Protein AF-A0A958H0Z6-F1 (afdb_monomer)

Solvent-accessible surface area (backbone atoms only — not comparable to full-atom values): 6816 Å² total; per-residue (Å²): 133,87,53,68,48,77,78,38,72,86,54,52,73,53,47,50,51,37,52,54,34,62,63,36,88,48,83,81,53,29,63,93,40,74,68,53,45,51,44,44,54,69,52,96,67,76,53,62,57,86,87,40,62,66,59,56,71,66,56,52,50,65,75,39,44,66,59,53,50,50,52,51,51,51,51,51,51,53,50,50,62,70,70,54,81,73,84,79,76,80,84,84,68,78,81,80,76,77,71,84,79,79,84,76,86,132

Radius of gyration: 34.11 Å; Cα contacts (8 Å, |Δi|>4): 50; chains: 1; bounding box: 80×30×96 Å

Structure (mmCIF, N/CA/C/O backbone):
data_AF-A0A958H0Z6-F1
#
_entry.id   AF-A0A958H0Z6-F1
#
loop_
_atom_site.group_PDB
_atom_site.id
_atom_site.type_symbol
_atom_site.label_atom_id
_atom_site.label_alt_id
_atom_site.label_comp_id
_atom_site.label_asym_id
_atom_site.label_entity_id
_atom_site.label_seq_id
_atom_site.pdbx_PDB_ins_code
_atom_site.Cartn_x
_atom_site.Cartn_y
_atom_site.Cartn_z
_atom_site.occupancy
_atom_site.B_iso_or_equiv
_atom_site.auth_seq_id
_atom_site.auth_comp_id
_atom_site.auth_asym_id
_atom_site.auth_atom_id
_atom_site.pdbx_PDB_model_num
ATOM 1 N N . GLN A 1 1 ? -2.456 14.002 -1.755 1.00 58.50 1 GLN A N 1
ATOM 2 C CA . GLN A 1 1 ? -2.872 13.551 -0.413 1.00 58.50 1 GLN A CA 1
ATOM 3 C C . GLN A 1 1 ? -1.736 13.891 0.524 1.00 58.50 1 GLN A C 1
ATOM 5 O O . GLN A 1 1 ? -0.626 13.481 0.228 1.00 58.50 1 GLN A O 1
ATOM 10 N N . ILE A 1 2 ? -1.992 14.678 1.566 1.00 62.19 2 ILE A N 1
ATOM 11 C CA . ILE A 1 2 ? -1.033 14.856 2.662 1.00 62.19 2 ILE A CA 1
ATOM 12 C C . ILE A 1 2 ? -1.135 13.581 3.501 1.00 62.19 2 ILE A C 1
ATOM 14 O O . ILE A 1 2 ? -2.245 13.200 3.883 1.00 62.19 2 ILE A O 1
ATOM 18 N N . SER A 1 3 ? -0.025 12.877 3.696 1.00 72.12 3 SER A N 1
ATOM 19 C CA . SER A 1 3 ? 0.007 11.673 4.530 1.00 72.12 3 SER A CA 1
ATOM 20 C C . SER A 1 3 ? -0.046 12.060 6.007 1.00 72.12 3 SER A C 1
ATOM 22 O O . SER A 1 3 ? 0.444 13.113 6.417 1.00 72.12 3 SER A O 1
ATOM 24 N N . ILE A 1 4 ? -0.649 11.217 6.843 1.00 80.69 4 ILE A N 1
ATOM 25 C CA . ILE A 1 4 ? -0.779 11.518 8.278 1.00 80.69 4 ILE A CA 1
ATOM 26 C C . ILE A 1 4 ? 0.610 11.522 8.926 1.00 80.69 4 ILE A C 1
ATOM 28 O O . ILE A 1 4 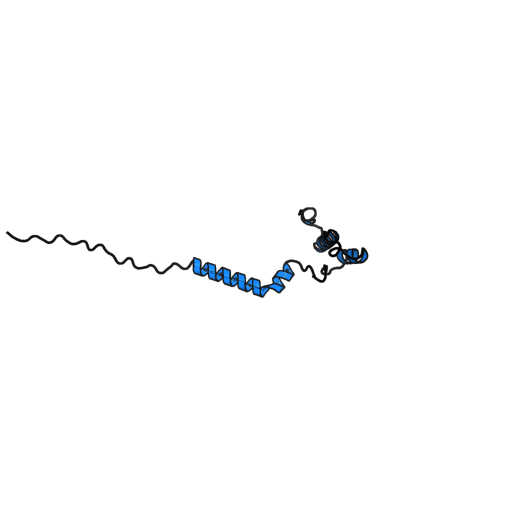? 0.886 12.317 9.823 1.00 80.69 4 ILE A O 1
ATOM 32 N N . ARG A 1 5 ? 1.515 10.691 8.401 1.00 82.56 5 ARG A N 1
ATOM 33 C CA . ARG A 1 5 ? 2.907 10.610 8.846 1.00 82.56 5 ARG A CA 1
ATOM 34 C C . ARG A 1 5 ? 3.774 11.800 8.424 1.00 82.56 5 ARG A C 1
ATOM 36 O O . ARG A 1 5 ? 4.788 12.042 9.069 1.00 82.56 5 ARG A O 1
ATOM 43 N N . GLU A 1 6 ? 3.379 12.559 7.398 1.00 83.75 6 GLU A N 1
ATOM 44 C CA . GLU A 1 6 ? 3.999 13.858 7.074 1.00 83.75 6 GLU A CA 1
ATOM 45 C C . GLU A 1 6 ? 3.638 14.936 8.103 1.00 83.75 6 GLU A C 1
ATOM 47 O O . GLU A 1 6 ? 4.424 15.852 8.326 1.00 83.75 6 GLU A O 1
ATOM 52 N N . ILE A 1 7 ? 2.469 14.825 8.742 1.00 85.25 7 ILE A N 1
ATOM 53 C CA . ILE A 1 7 ? 2.026 15.745 9.798 1.00 85.25 7 ILE A CA 1
ATOM 54 C C . ILE A 1 7 ? 2.614 15.326 11.151 1.00 85.25 7 ILE A C 1
ATOM 56 O O . ILE A 1 7 ? 3.066 16.172 11.919 1.00 85.25 7 ILE A O 1
ATOM 60 N N . ASN A 1 8 ? 2.614 14.023 11.446 1.00 87.00 8 ASN A N 1
ATOM 61 C CA . ASN A 1 8 ? 3.191 13.463 12.661 1.00 87.00 8 ASN A CA 1
ATOM 62 C C . ASN A 1 8 ? 3.903 12.133 12.370 1.00 87.00 8 ASN A C 1
ATOM 64 O O . ASN A 1 8 ? 3.265 11.091 12.205 1.00 87.00 8 ASN A O 1
ATOM 68 N N . ALA A 1 9 ? 5.236 12.169 12.359 1.00 84.75 9 ALA A N 1
ATOM 69 C CA . ALA A 1 9 ? 6.076 11.011 12.064 1.00 84.75 9 ALA A CA 1
ATOM 70 C C . ALA A 1 9 ? 5.981 9.882 13.109 1.00 84.75 9 ALA A C 1
ATOM 72 O O . ALA A 1 9 ? 6.298 8.737 12.773 1.00 84.75 9 ALA A O 1
ATOM 73 N N . ASP A 1 10 ? 5.509 10.178 14.327 1.00 87.44 10 ASP A N 1
ATOM 74 C CA . ASP A 1 10 ? 5.339 9.199 15.409 1.00 87.44 10 ASP A CA 1
ATOM 75 C C . ASP A 1 10 ? 4.115 8.298 15.203 1.00 87.44 10 ASP A C 1
ATOM 77 O O . ASP A 1 10 ? 3.949 7.282 15.882 1.00 87.44 10 ASP A O 1
ATOM 81 N N . VAL A 1 11 ? 3.245 8.636 14.247 1.00 84.50 11 VAL A N 1
ATOM 82 C CA . VAL A 1 11 ? 2.104 7.792 13.900 1.00 84.50 11 VAL A CA 1
ATOM 83 C C . VAL A 1 11 ? 2.604 6.495 13.272 1.00 84.50 11 VAL A C 1
ATOM 85 O O . VAL A 1 11 ? 3.353 6.483 12.286 1.00 84.50 11 VAL A O 1
ATOM 88 N N . SER A 1 12 ? 2.154 5.374 13.841 1.00 84.38 12 SER A N 1
ATOM 89 C CA . SER A 1 12 ? 2.508 4.060 13.323 1.00 84.38 12 SER A CA 1
ATOM 90 C C . SER A 1 12 ? 1.952 3.874 11.897 1.00 84.38 12 SER A C 1
ATOM 92 O O . SER A 1 12 ? 0.833 4.313 11.606 1.00 84.38 12 SER A O 1
ATOM 94 N N . PRO A 1 13 ? 2.679 3.186 10.995 1.00 82.19 13 PRO A N 1
ATOM 95 C CA . PRO A 1 13 ? 2.187 2.894 9.645 1.00 82.19 13 PRO A CA 1
ATOM 96 C C . PRO A 1 13 ? 0.848 2.146 9.637 1.00 82.19 13 PRO A C 1
ATOM 98 O O . PRO A 1 13 ? 0.046 2.298 8.720 1.00 82.19 13 PRO A O 1
ATOM 101 N N . GLN A 1 14 ? 0.603 1.345 10.672 1.00 82.62 14 GLN A N 1
ATOM 102 C CA . GLN A 1 14 ? -0.633 0.597 10.828 1.00 82.62 14 GLN A CA 1
ATOM 103 C C . GLN A 1 14 ? -1.810 1.512 11.163 1.00 82.62 14 GLN A C 1
ATOM 105 O O . GLN A 1 14 ? -2.864 1.400 10.545 1.00 82.62 14 GLN A O 1
ATOM 110 N N . THR A 1 15 ? -1.628 2.434 12.110 1.00 87.25 15 THR A N 1
ATOM 111 C CA . THR A 1 15 ? -2.653 3.418 12.474 1.00 87.25 15 THR A CA 1
ATOM 112 C C . THR A 1 15 ? -3.048 4.251 11.258 1.00 87.25 15 THR A C 1
ATOM 114 O O . THR A 1 15 ? -4.231 4.465 11.014 1.00 87.25 15 THR A O 1
ATOM 117 N N . GLU A 1 16 ? -2.069 4.660 10.447 1.00 86.25 16 GLU A N 1
ATOM 118 C CA . GLU A 1 16 ? -2.328 5.348 9.182 1.00 86.25 16 GLU A CA 1
ATOM 119 C C . GLU A 1 16 ? -3.149 4.483 8.213 1.00 86.25 16 GLU A C 1
ATOM 121 O O . GLU A 1 16 ? -4.158 4.950 7.688 1.00 86.25 16 GLU A O 1
ATOM 126 N N . GLN A 1 17 ? -2.773 3.216 8.004 1.00 83.56 17 GLN A N 1
ATOM 127 C CA . GLN A 1 17 ? -3.529 2.306 7.137 1.00 83.56 17 GLN A CA 1
ATOM 128 C C . GLN A 1 17 ? -4.960 2.062 7.631 1.00 83.56 17 GLN A C 1
ATOM 130 O O . GLN A 1 17 ? -5.875 2.053 6.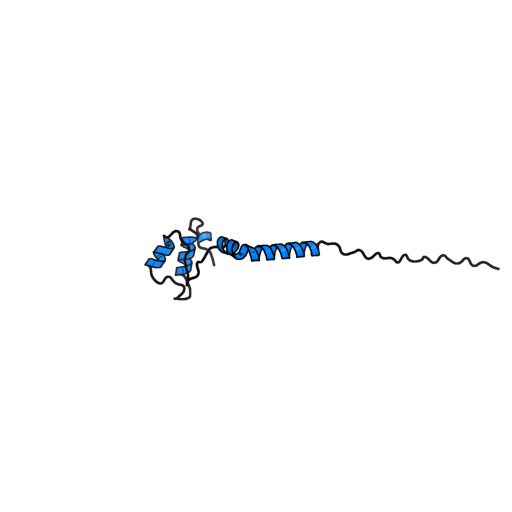810 1.00 83.56 17 GLN A O 1
ATOM 135 N N . ALA A 1 18 ? -5.167 1.901 8.939 1.00 87.06 18 ALA A N 1
ATOM 136 C CA . ALA A 1 18 ? -6.494 1.715 9.522 1.00 87.06 18 ALA A CA 1
ATOM 137 C C . ALA A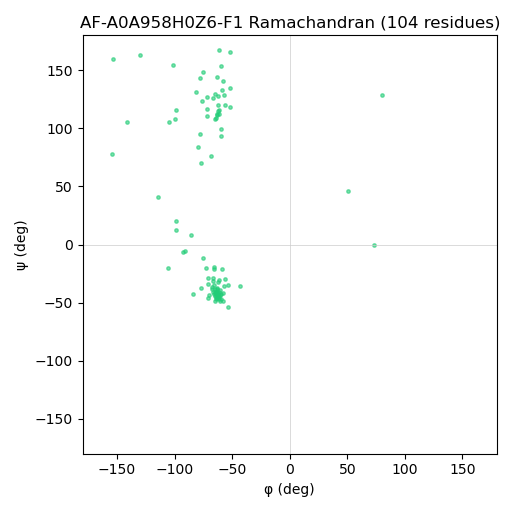 1 18 ? -7.368 2.954 9.281 1.00 87.06 18 ALA A C 1
ATOM 139 O O . ALA A 1 18 ? -8.504 2.840 8.823 1.00 87.06 18 ALA A O 1
ATOM 140 N N . ILE A 1 19 ? -6.828 4.156 9.513 1.00 87.25 19 ILE A N 1
ATOM 141 C CA . ILE A 1 19 ? -7.547 5.411 9.253 1.00 87.25 19 ILE A CA 1
ATOM 142 C C . ILE A 1 19 ? -7.877 5.549 7.761 1.00 87.25 19 ILE A C 1
ATOM 144 O O . ILE A 1 19 ? -9.004 5.891 7.410 1.00 87.25 19 ILE A O 1
ATOM 148 N N . LEU A 1 20 ? -6.927 5.252 6.869 1.00 86.31 20 LEU A N 1
ATOM 149 C CA . LEU A 1 20 ? -7.157 5.299 5.423 1.00 86.31 20 LEU A CA 1
ATOM 150 C C . LEU A 1 20 ? -8.222 4.291 4.967 1.00 86.31 20 LEU A C 1
ATOM 152 O O . LEU A 1 20 ? -9.025 4.624 4.098 1.00 86.31 20 LEU A O 1
ATOM 156 N N . HIS A 1 21 ? -8.262 3.103 5.571 1.00 84.56 21 HIS A N 1
ATOM 157 C CA . HIS A 1 21 ? -9.302 2.100 5.340 1.00 84.56 21 HIS A CA 1
ATOM 158 C C . HIS A 1 21 ? -10.682 2.613 5.786 1.00 84.56 21 HIS A C 1
ATOM 160 O O . HIS A 1 21 ? -11.638 2.590 5.013 1.00 84.56 21 HIS A O 1
ATOM 166 N N . ALA A 1 22 ? -10.779 3.198 6.984 1.00 86.88 22 ALA A N 1
ATOM 167 C CA . ALA A 1 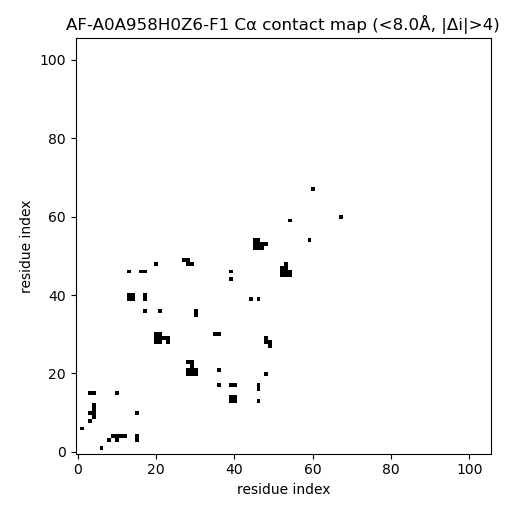22 ? -12.017 3.807 7.475 1.00 86.88 22 ALA A CA 1
ATOM 168 C C . ALA A 1 22 ? -12.509 4.983 6.608 1.00 86.88 22 ALA A C 1
ATOM 170 O O . ALA A 1 22 ? -13.715 5.202 6.482 1.00 86.88 22 ALA A O 1
ATOM 171 N N . MET A 1 23 ? -11.589 5.718 5.975 1.00 86.69 23 MET A N 1
ATOM 172 C CA . MET A 1 23 ? -11.894 6.828 5.064 1.00 86.69 23 MET A CA 1
ATOM 173 C C . MET A 1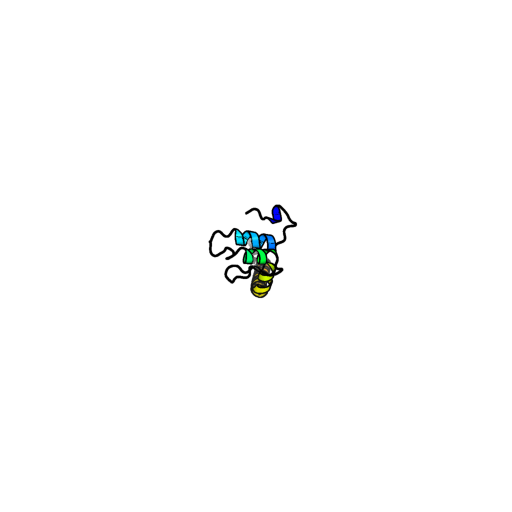 23 ? -12.165 6.399 3.609 1.00 86.69 23 MET A C 1
ATOM 175 O O . MET A 1 23 ? -12.284 7.261 2.736 1.00 86.69 23 MET A O 1
ATOM 179 N N . GLY A 1 24 ? -12.276 5.097 3.321 1.00 82.69 24 GLY A N 1
ATOM 180 C CA . GLY A 1 24 ? -12.571 4.588 1.981 1.00 82.69 24 GLY A CA 1
ATOM 181 C C . GLY A 1 24 ? -13.812 5.238 1.348 1.00 82.69 24 GLY A C 1
ATOM 182 O O . GLY A 1 24 ? -14.864 5.391 1.977 1.00 82.69 24 GLY A O 1
ATOM 183 N N . LEU A 1 25 ? -13.714 5.633 0.074 1.00 79.62 25 LEU A N 1
ATOM 184 C CA . LEU A 1 25 ? -14.830 6.251 -0.658 1.00 79.62 25 LEU A CA 1
ATOM 185 C C . LEU A 1 25 ? -15.976 5.261 -0.899 1.00 79.62 25 LEU A C 1
ATOM 187 O O . LEU A 1 25 ? -17.141 5.640 -0.785 1.00 79.62 25 LEU A O 1
ATOM 191 N N . HIS A 1 26 ? -15.656 3.998 -1.194 1.00 80.31 26 HIS A N 1
ATOM 192 C CA . HIS A 1 26 ? -16.659 2.964 -1.409 1.00 80.31 26 HIS A CA 1
ATOM 193 C C . HIS A 1 26 ? -17.150 2.421 -0.060 1.00 80.31 26 HIS A C 1
ATOM 195 O O . HIS A 1 26 ? -16.329 2.026 0.765 1.00 80.31 26 HIS A O 1
ATOM 201 N N . PRO A 1 27 ? -18.471 2.312 0.172 1.00 77.25 27 PRO A N 1
ATOM 202 C CA . PRO A 1 27 ? -19.000 1.730 1.407 1.00 77.25 27 PRO A CA 1
ATOM 203 C C . PRO A 1 27 ? -18.567 0.279 1.677 1.00 77.25 27 PRO A C 1
ATOM 205 O O . PRO A 1 27 ? -18.615 -0.130 2.826 1.00 77.25 27 PRO A O 1
ATOM 208 N N . GLY A 1 28 ? -18.141 -0.481 0.659 1.00 81.31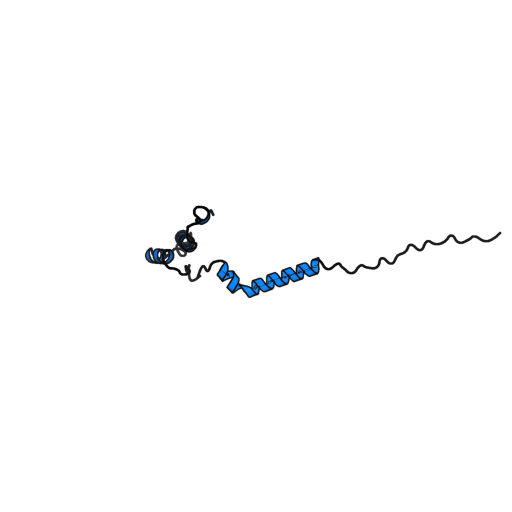 28 GLY A N 1
ATOM 209 C CA . GLY A 1 28 ? -17.649 -1.854 0.816 1.00 81.31 28 GLY A CA 1
ATOM 210 C C . GLY A 1 28 ? -16.138 -1.954 1.036 1.00 81.31 28 GLY A C 1
ATOM 211 O O . GLY A 1 28 ? -15.640 -3.044 1.264 1.00 81.31 28 GLY A O 1
ATOM 212 N N . ASP A 1 29 ? -15.404 -0.842 0.947 1.00 79.38 29 ASP A N 1
ATOM 213 C CA . ASP A 1 29 ? -13.976 -0.767 1.292 1.00 79.38 29 ASP A CA 1
ATOM 214 C C . ASP A 1 29 ? -13.778 -0.184 2.701 1.00 79.38 29 ASP A C 1
ATOM 216 O O . ASP A 1 29 ? -12.679 0.236 3.040 1.00 79.38 29 ASP A O 1
ATOM 220 N N . ARG A 1 30 ? -14.849 -0.066 3.493 1.00 85.38 30 ARG A N 1
ATOM 221 C CA . ARG A 1 30 ? -14.806 0.410 4.878 1.00 85.38 30 ARG A CA 1
ATOM 222 C C . ARG A 1 30 ? -14.877 -0.794 5.816 1.00 85.38 30 ARG A C 1
ATOM 224 O O . ARG A 1 30 ? -15.465 -1.803 5.438 1.00 85.38 30 ARG A O 1
ATOM 231 N N . PRO A 1 31 ? -14.354 -0.688 7.046 1.00 85.69 31 PRO A N 1
ATOM 232 C CA . PRO A 1 31 ? -14.554 -1.722 8.049 1.00 85.69 31 PRO A CA 1
ATOM 233 C C . PRO A 1 31 ? -16.052 -1.930 8.316 1.00 85.69 31 PRO A C 1
ATOM 235 O O . PRO A 1 31 ? -16.794 -0.970 8.542 1.00 85.69 31 PRO A O 1
ATOM 238 N N . ASP A 1 32 ? -16.478 -3.193 8.337 1.00 85.69 32 ASP A N 1
ATOM 239 C CA . ASP A 1 32 ? -17.876 -3.612 8.496 1.00 85.69 32 ASP A CA 1
ATOM 240 C C . ASP A 1 32 ? -18.430 -3.257 9.885 1.00 85.69 32 ASP A C 1
ATOM 242 O O . ASP A 1 32 ? -19.642 -3.194 10.103 1.00 85.69 32 ASP A O 1
ATOM 246 N N . SER A 1 33 ? -17.544 -3.044 10.865 1.00 88.75 33 SER A N 1
ATOM 247 C CA . SER A 1 33 ? -17.919 -2.678 12.229 1.00 88.75 33 SER A CA 1
ATOM 248 C C . SER A 1 33 ? -16.835 -1.892 12.964 1.00 88.75 33 SER A C 1
ATOM 250 O O . SER A 1 33 ? -15.642 -2.001 12.677 1.00 88.75 33 SER A O 1
ATOM 252 N N . VAL A 1 34 ? -17.250 -1.171 14.011 1.00 89.06 34 VAL A N 1
ATOM 253 C CA . VAL A 1 34 ? -16.332 -0.479 14.934 1.00 89.06 34 VAL A CA 1
ATOM 254 C C . VAL A 1 34 ? -15.338 -1.456 15.571 1.00 89.06 34 VAL A C 1
ATOM 256 O O . VAL A 1 34 ? -14.171 -1.123 15.734 1.00 89.06 34 VAL A O 1
ATOM 259 N N . LYS A 1 35 ? -15.769 -2.688 15.867 1.00 87.56 35 LYS A N 1
ATOM 260 C CA . LYS A 1 35 ? -14.919 -3.725 16.467 1.00 87.56 35 LYS A CA 1
ATOM 261 C C . LYS A 1 35 ? -13.823 -4.204 15.513 1.00 87.56 35 LYS A C 1
ATOM 263 O O . LYS A 1 35 ? -12.711 -4.485 15.947 1.00 87.56 35 LYS A O 1
ATOM 268 N N . GLN A 1 36 ? -14.128 -4.288 14.217 1.00 84.31 36 GLN A N 1
ATOM 269 C CA . GLN A 1 36 ? -13.124 -4.573 13.193 1.00 84.31 36 GLN A CA 1
ATOM 270 C C . GLN A 1 36 ? -12.108 -3.434 13.103 1.00 84.31 36 GLN A C 1
ATOM 272 O O . GLN A 1 36 ? -10.910 -3.691 13.102 1.00 84.31 36 GLN A O 1
ATOM 277 N N . PHE A 1 37 ? -12.573 -2.185 13.108 1.00 88.75 37 PHE A N 1
ATOM 278 C CA . PHE A 1 37 ? -11.690 -1.022 13.078 1.00 88.75 37 PHE A CA 1
ATOM 279 C C . PHE A 1 37 ? -10.779 -0.934 14.316 1.00 88.75 37 PHE A C 1
ATOM 281 O O . PHE A 1 37 ? -9.582 -0.695 14.192 1.00 88.75 37 PHE A O 1
ATOM 288 N N . GLU A 1 38 ? -11.312 -1.197 15.512 1.00 88.31 38 GLU A N 1
ATOM 289 C CA . GLU A 1 38 ? -10.526 -1.280 16.750 1.00 88.31 38 GLU A CA 1
ATOM 290 C C . GLU A 1 38 ? -9.462 -2.382 16.665 1.00 88.31 38 GLU A C 1
ATOM 292 O O . GLU A 1 38 ? -8.306 -2.173 17.037 1.00 88.31 38 GLU A O 1
ATOM 297 N N . HIS A 1 39 ? -9.827 -3.540 16.112 1.00 86.44 39 HIS A N 1
ATOM 298 C CA . HIS A 1 39 ? -8.878 -4.620 15.878 1.00 86.44 39 HIS A CA 1
ATOM 299 C C . HIS A 1 39 ? -7.786 -4.203 14.887 1.00 86.44 39 HIS A C 1
ATOM 301 O O . HIS A 1 39 ? -6.618 -4.474 15.126 1.00 86.44 39 HIS A O 1
ATOM 307 N N . GLU A 1 40 ? -8.120 -3.499 13.809 1.00 86.00 40 GLU A N 1
ATOM 308 C CA . GLU A 1 40 ? -7.143 -2.986 12.842 1.00 86.00 40 GLU A CA 1
ATOM 309 C C . GLU A 1 40 ? -6.221 -1.907 13.425 1.00 86.00 40 GLU A C 1
ATOM 311 O O . GLU A 1 40 ? -5.072 -1.804 12.999 1.00 86.00 40 GLU A O 1
ATOM 316 N N . LEU A 1 41 ? -6.682 -1.134 14.412 1.00 87.94 41 LEU A N 1
ATOM 317 C CA . LEU A 1 41 ? -5.874 -0.136 15.120 1.00 87.94 41 LEU A CA 1
ATOM 318 C C . LEU A 1 41 ? -4.927 -0.751 16.159 1.00 87.94 41 LEU A C 1
ATOM 320 O O . LEU A 1 41 ? -3.821 -0.242 16.335 1.00 87.94 41 LEU A O 1
ATOM 324 N N . LEU A 1 42 ? -5.367 -1.802 16.863 1.00 86.19 42 LEU A N 1
ATOM 325 C CA . LEU A 1 42 ? -4.669 -2.363 18.030 1.00 86.19 42 LEU A CA 1
ATOM 326 C C . LEU A 1 42 ? -3.958 -3.698 17.767 1.00 86.19 42 LEU A C 1
ATOM 328 O O . LEU A 1 42 ? -3.061 -4.077 18.527 1.00 86.19 42 LEU A O 1
ATOM 332 N N . ALA A 1 43 ? -4.335 -4.438 16.721 1.00 75.62 43 ALA A N 1
ATOM 333 C CA . ALA A 1 43 ? -3.627 -5.656 16.331 1.00 75.62 43 ALA A CA 1
ATOM 334 C C . ALA A 1 43 ? -2.176 -5.327 15.950 1.00 75.62 43 ALA A C 1
ATOM 336 O O . ALA A 1 43 ? -1.817 -4.176 15.794 1.00 75.62 43 ALA A O 1
ATOM 337 N N . HIS A 1 44 ? -1.304 -6.317 15.810 1.00 66.06 44 HIS A N 1
ATOM 338 C CA . HIS A 1 44 ? 0.043 -6.117 15.246 1.00 66.06 44 HIS A CA 1
ATOM 339 C C . HIS A 1 44 ? 0.158 -6.873 13.915 1.00 66.06 44 HIS A C 1
ATOM 341 O O . HIS A 1 44 ? 1.141 -7.564 13.646 1.00 66.06 44 HIS A O 1
ATOM 347 N N . GLY A 1 45 ? -0.909 -6.822 13.111 1.00 66.81 45 GLY A N 1
ATOM 348 C CA . GLY A 1 45 ? -1.113 -7.685 11.949 1.00 66.81 45 GLY A CA 1
ATOM 349 C C . GLY A 1 45 ? -1.482 -6.917 10.678 1.00 66.81 45 GLY A C 1
ATOM 350 O O . GLY A 1 45 ? -1.874 -5.753 10.744 1.00 66.81 45 GLY A O 1
ATOM 351 N N . PRO A 1 46 ? -1.345 -7.550 9.500 1.00 62.00 46 PRO A N 1
ATOM 352 C CA . PRO A 1 46 ? -1.677 -6.921 8.228 1.00 62.00 46 PRO A CA 1
ATOM 353 C C . PRO A 1 46 ? -3.181 -6.632 8.139 1.00 62.00 46 PRO A C 1
ATOM 355 O O . PRO A 1 46 ? -3.999 -7.529 8.334 1.00 62.00 46 PRO A O 1
ATOM 358 N N . ILE A 1 47 ? -3.538 -5.392 7.794 1.00 66.69 47 ILE A N 1
ATOM 359 C CA . ILE A 1 47 ? -4.928 -4.994 7.546 1.00 66.69 47 ILE A CA 1
ATOM 360 C C . ILE A 1 47 ? -5.379 -5.611 6.217 1.00 66.69 47 ILE A C 1
ATOM 362 O O . ILE A 1 47 ? -4.703 -5.490 5.186 1.00 66.69 47 ILE A O 1
ATOM 366 N N . VAL A 1 48 ? -6.503 -6.324 6.258 1.00 62.34 48 VAL A N 1
ATOM 367 C CA . VAL A 1 48 ? -7.073 -7.037 5.113 1.00 62.34 48 VAL A CA 1
ATOM 368 C C . VAL A 1 48 ? -8.276 -6.256 4.611 1.00 62.34 48 VAL A C 1
ATOM 370 O O . VAL A 1 48 ? -9.336 -6.292 5.222 1.00 62.34 48 VAL A O 1
ATOM 373 N N . ILE A 1 49 ? -8.116 -5.577 3.478 1.00 62.38 49 ILE A N 1
ATOM 374 C CA . ILE A 1 49 ? -9.193 -4.830 2.821 1.00 62.38 49 ILE A CA 1
ATOM 375 C C . ILE A 1 49 ? -9.735 -5.718 1.703 1.00 62.38 49 ILE A C 1
ATOM 377 O O . ILE A 1 49 ? -8.994 -6.057 0.779 1.00 62.38 49 ILE A O 1
ATOM 381 N N . ASN A 1 50 ? -10.997 -6.150 1.785 1.00 56.41 50 ASN A N 1
ATOM 382 C CA . ASN A 1 50 ? -11.643 -6.977 0.753 1.00 56.41 50 ASN A CA 1
ATOM 383 C C . ASN A 1 50 ? -10.827 -8.217 0.328 1.00 56.41 50 ASN A C 1
ATOM 385 O O . ASN A 1 50 ? -10.616 -8.493 -0.855 1.00 56.41 50 ASN A O 1
ATOM 389 N N . GLY A 1 51 ? -10.296 -8.955 1.310 1.00 55.72 51 GLY A N 1
ATOM 390 C CA . GLY A 1 51 ? -9.473 -10.151 1.080 1.00 55.72 51 GLY A CA 1
ATOM 391 C C . GLY A 1 51 ? -8.062 -9.865 0.550 1.00 55.72 51 GLY A C 1
ATOM 392 O O . GLY A 1 51 ? -7.272 -10.790 0.349 1.00 55.72 51 GLY A O 1
ATOM 393 N N . ARG A 1 52 ? -7.705 -8.592 0.346 1.00 54.91 52 ARG A N 1
ATOM 394 C CA . ARG A 1 52 ? -6.357 -8.157 -0.015 1.00 54.91 52 ARG A CA 1
ATOM 395 C C . ARG A 1 52 ? -5.656 -7.658 1.237 1.00 54.91 52 ARG A C 1
ATOM 397 O O . ARG A 1 52 ? -5.942 -6.589 1.763 1.00 54.91 52 ARG A O 1
ATOM 404 N N . THR A 1 53 ? -4.699 -8.446 1.707 1.00 57.50 53 THR A N 1
ATOM 405 C CA . THR A 1 53 ? -3.735 -7.997 2.710 1.00 57.50 53 THR A CA 1
ATOM 406 C C . THR A 1 53 ? -2.943 -6.833 2.109 1.00 57.50 53 THR A C 1
ATOM 408 O O . THR A 1 53 ? -2.234 -7.032 1.111 1.00 57.50 53 THR A O 1
ATOM 411 N N . VAL A 1 54 ? -3.059 -5.628 2.672 1.00 60.16 54 VAL A N 1
ATOM 412 C CA . VAL A 1 54 ? -2.283 -4.459 2.232 1.00 60.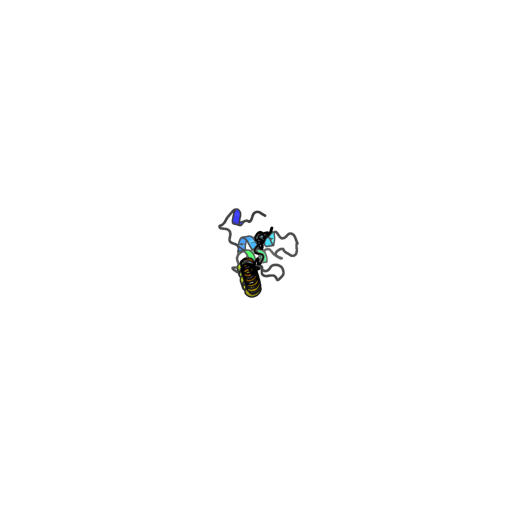16 54 VAL A CA 1
ATOM 413 C C . VAL A 1 54 ? -0.871 -4.595 2.789 1.00 60.16 54 VAL A C 1
ATOM 415 O O . VAL A 1 54 ? -0.450 -3.911 3.719 1.00 60.16 54 VAL A O 1
ATOM 418 N N . ASN A 1 55 ? -0.136 -5.560 2.246 1.00 61.44 55 ASN A N 1
ATOM 419 C CA . ASN A 1 55 ? 1.234 -5.807 2.647 1.00 61.44 55 ASN A CA 1
ATOM 420 C C . ASN A 1 55 ? 2.067 -4.657 2.088 1.00 61.44 55 ASN A C 1
ATOM 422 O O . ASN A 1 55 ? 2.120 -4.476 0.871 1.00 61.44 55 ASN A O 1
ATOM 426 N N . GLY A 1 56 ? 2.682 -3.865 2.968 1.00 64.25 56 GLY A N 1
ATOM 427 C CA . GLY A 1 56 ? 3.471 -2.700 2.572 1.00 64.25 56 GLY A CA 1
ATOM 428 C C . GLY A 1 56 ? 4.533 -3.015 1.508 1.00 64.25 56 GLY A C 1
ATOM 429 O O . GLY A 1 56 ? 4.888 -4.172 1.272 1.00 64.25 56 GLY A O 1
ATOM 430 N N . TRP A 1 57 ? 5.085 -1.967 0.890 1.00 65.31 57 TRP A N 1
ATOM 431 C CA . TRP A 1 57 ? 6.023 -2.036 -0.246 1.00 65.31 57 TRP A CA 1
ATOM 432 C C . TRP A 1 57 ? 7.120 -3.107 -0.120 1.00 65.31 57 TRP A C 1
ATOM 434 O O . TRP A 1 57 ? 7.443 -3.769 -1.105 1.00 65.31 57 TRP A O 1
ATOM 444 N N . ARG A 1 58 ? 7.639 -3.354 1.093 1.00 74.69 58 ARG A N 1
ATOM 445 C CA . ARG A 1 58 ? 8.585 -4.452 1.361 1.00 74.69 58 ARG A CA 1
ATOM 446 C C . ARG A 1 58 ? 8.053 -5.803 0.881 1.00 74.69 58 ARG A C 1
ATOM 448 O O . ARG A 1 58 ? 8.734 -6.482 0.124 1.00 74.69 58 ARG A O 1
ATOM 455 N N . ALA A 1 59 ? 6.856 -6.204 1.288 1.00 74.69 59 ALA A N 1
ATOM 456 C CA . ALA A 1 59 ? 6.300 -7.506 0.927 1.00 74.69 59 ALA A CA 1
ATOM 457 C C . ALA A 1 59 ? 6.033 -7.632 -0.581 1.00 74.69 59 ALA A C 1
ATOM 459 O O . ALA A 1 59 ? 6.241 -8.703 -1.152 1.00 74.69 59 ALA A O 1
ATOM 460 N N . ALA A 1 60 ? 5.630 -6.537 -1.234 1.00 76.12 60 ALA A N 1
ATOM 461 C CA . ALA A 1 60 ? 5.467 -6.494 -2.685 1.00 76.12 60 ALA A CA 1
ATOM 462 C C . ALA A 1 60 ? 6.804 -6.720 -3.415 1.00 76.12 60 ALA A C 1
ATOM 464 O O . ALA A 1 60 ? 6.867 -7.519 -4.348 1.00 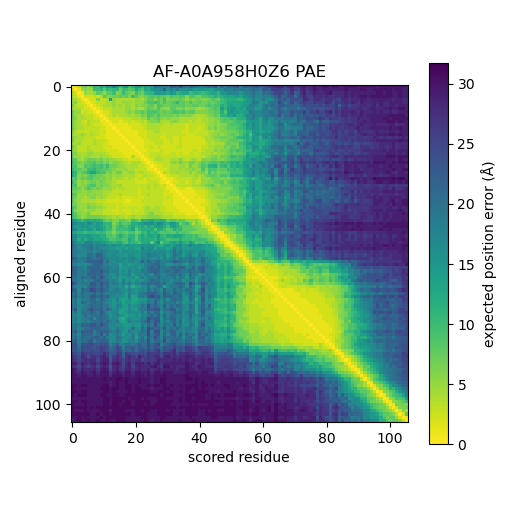76.12 60 ALA A O 1
ATOM 465 N N . VAL A 1 61 ? 7.887 -6.097 -2.941 1.00 83.50 61 VAL A N 1
ATOM 466 C CA . VAL A 1 61 ? 9.249 -6.293 -3.467 1.00 83.50 61 VAL A CA 1
ATOM 467 C C . VAL A 1 61 ? 9.711 -7.744 -3.302 1.00 83.50 61 VAL A C 1
ATOM 469 O O . VAL A 1 61 ? 10.197 -8.344 -4.257 1.00 83.50 61 VAL A O 1
ATOM 472 N N . TRP A 1 62 ? 9.501 -8.350 -2.128 1.00 83.69 62 TRP A N 1
ATOM 473 C CA . TRP A 1 62 ? 9.876 -9.750 -1.884 1.00 83.69 62 TRP A CA 1
ATOM 474 C C . TRP A 1 62 ? 9.096 -10.736 -2.761 1.00 83.69 62 TRP A C 1
ATOM 476 O O . TRP A 1 62 ? 9.682 -11.672 -3.310 1.00 83.69 62 TRP A O 1
ATOM 486 N N . ARG A 1 63 ? 7.787 -10.514 -2.932 1.00 82.19 63 ARG A N 1
ATOM 487 C CA . ARG A 1 63 ? 6.920 -11.341 -3.787 1.00 82.19 63 ARG A CA 1
ATOM 488 C C . ARG A 1 63 ? 7.316 -11.235 -5.261 1.00 82.19 63 ARG A C 1
ATOM 490 O O . ARG A 1 63 ? 7.343 -12.242 -5.961 1.00 82.19 63 ARG A O 1
ATOM 497 N N . ASN A 1 64 ? 7.694 -10.037 -5.701 1.00 92.50 64 ASN A N 1
ATOM 498 C CA . ASN A 1 64 ? 8.021 -9.735 -7.093 1.00 92.50 64 ASN A CA 1
ATOM 499 C C . ASN A 1 64 ? 9.531 -9.741 -7.374 1.00 92.50 64 ASN A C 1
ATOM 501 O O . ASN A 1 64 ? 9.971 -9.189 -8.381 1.00 92.50 64 ASN A O 1
ATOM 505 N N . ARG A 1 65 ? 10.338 -10.386 -6.521 1.00 93.06 65 ARG A N 1
ATOM 506 C CA . ARG A 1 65 ? 11.805 -10.419 -6.652 1.00 93.06 65 ARG A CA 1
ATOM 507 C C . ARG A 1 65 ? 12.292 -10.903 -8.020 1.00 93.06 65 ARG A C 1
ATOM 509 O O . ARG A 1 65 ? 13.291 -10.402 -8.515 1.00 93.06 65 ARG A O 1
ATOM 516 N N . VAL A 1 66 ? 11.575 -11.843 -8.642 1.00 95.56 66 VAL A N 1
ATOM 517 C CA . VAL A 1 66 ? 11.914 -12.374 -9.974 1.00 95.56 66 VAL A CA 1
ATOM 518 C C . VAL A 1 66 ? 11.675 -11.324 -11.059 1.00 95.56 66 VAL A C 1
ATOM 520 O O . VAL A 1 66 ? 12.527 -11.133 -11.919 1.00 95.56 66 VAL A O 1
ATOM 523 N N . LEU A 1 67 ? 10.551 -10.603 -10.992 1.00 92.88 67 LEU A N 1
ATOM 524 C CA . LEU A 1 67 ? 10.254 -9.506 -11.918 1.00 92.88 67 LEU A CA 1
ATOM 525 C C . LEU A 1 67 ? 11.267 -8.371 -11.763 1.00 92.88 67 LEU A C 1
ATOM 527 O O . LEU A 1 67 ? 11.769 -7.858 -12.756 1.00 92.88 67 LEU A O 1
ATOM 531 N N . LEU A 1 68 ? 11.613 -8.025 -10.521 1.00 94.12 68 LEU A N 1
ATOM 532 C CA . LEU A 1 68 ? 12.651 -7.037 -10.232 1.00 94.12 68 LEU A CA 1
ATOM 533 C C . LEU A 1 68 ? 14.013 -7.463 -10.785 1.00 94.12 68 LEU A C 1
ATOM 535 O O . LEU A 1 68 ? 14.677 -6.639 -11.402 1.00 94.12 68 LEU A O 1
ATOM 539 N N . ALA A 1 69 ? 14.396 -8.734 -10.621 1.00 95.56 69 ALA A N 1
ATOM 540 C CA . ALA A 1 69 ? 15.639 -9.278 -11.167 1.00 95.56 69 ALA A CA 1
ATOM 541 C C . ALA A 1 69 ? 15.672 -9.249 -12.704 1.00 95.56 69 ALA A C 1
ATOM 543 O O . ALA A 1 69 ? 16.705 -8.950 -13.294 1.00 95.56 69 ALA A O 1
ATOM 544 N N . LEU A 1 70 ? 14.543 -9.529 -13.361 1.00 97.56 70 LEU A N 1
ATOM 545 C CA . LEU A 1 70 ? 14.431 -9.414 -14.814 1.00 97.56 70 LEU A CA 1
ATOM 546 C C . LEU A 1 70 ? 14.581 -7.964 -15.273 1.00 97.56 70 LEU A C 1
ATOM 548 O O . LEU A 1 70 ? 15.366 -7.696 -16.173 1.00 97.56 70 LEU A O 1
ATOM 552 N N . ILE A 1 71 ? 13.873 -7.025 -14.643 1.00 97.25 71 ILE A N 1
ATOM 553 C CA . ILE A 1 71 ? 13.963 -5.601 -14.991 1.00 97.25 71 ILE A CA 1
ATOM 554 C C . ILE A 1 71 ? 15.398 -5.099 -14.822 1.00 97.25 71 ILE A C 1
ATOM 556 O O . ILE A 1 71 ? 15.926 -4.459 -15.728 1.00 97.25 71 ILE A O 1
ATOM 560 N N . THR A 1 72 ? 16.053 -5.412 -13.699 1.00 96.94 72 THR A N 1
ATOM 561 C CA . THR A 1 72 ? 17.447 -5.010 -13.487 1.00 96.94 72 THR A CA 1
ATOM 562 C C . THR A 1 72 ? 18.384 -5.656 -14.501 1.00 96.94 72 THR A C 1
ATOM 564 O O . THR A 1 72 ? 19.236 -4.953 -15.031 1.00 96.94 72 THR A O 1
ATOM 567 N N . ALA A 1 73 ? 18.202 -6.936 -14.842 1.00 97.38 73 ALA A N 1
ATOM 568 C CA . ALA A 1 73 ? 19.002 -7.611 -15.867 1.00 97.38 73 ALA A CA 1
ATOM 569 C C . ALA A 1 73 ? 18.809 -7.016 -17.273 1.00 97.38 73 ALA A C 1
ATOM 571 O O . ALA A 1 73 ? 19.773 -6.848 -18.017 1.00 97.38 73 ALA A O 1
ATOM 572 N N . LEU A 1 74 ? 17.575 -6.671 -17.650 1.00 97.44 74 LEU A N 1
ATOM 573 C CA . LEU A 1 74 ? 17.304 -6.024 -18.935 1.00 97.44 74 LEU A CA 1
ATOM 574 C C . LEU A 1 74 ? 17.911 -4.617 -18.988 1.00 97.44 74 LEU A C 1
ATOM 576 O O . LEU A 1 74 ? 18.483 -4.240 -20.008 1.00 97.44 74 LEU A O 1
ATOM 580 N N . LEU A 1 75 ? 17.819 -3.852 -17.897 1.00 97.19 75 LEU A N 1
ATOM 581 C CA . LEU A 1 75 ? 18.398 -2.510 -17.819 1.00 97.19 75 LEU A CA 1
ATOM 582 C C . LEU A 1 75 ? 19.926 -2.541 -17.881 1.00 97.19 75 LEU A C 1
ATOM 584 O O . LEU A 1 75 ? 20.516 -1.734 -18.597 1.00 97.19 75 LEU A O 1
ATOM 588 N N . THR A 1 76 ? 20.578 -3.474 -17.184 1.00 97.00 76 THR A N 1
ATOM 589 C CA . THR A 1 76 ? 22.038 -3.619 -17.261 1.00 97.00 76 THR A CA 1
ATOM 590 C C . THR A 1 76 ? 22.482 -4.047 -18.655 1.00 97.00 76 THR A C 1
ATOM 592 O O . THR A 1 76 ? 23.439 -3.481 -19.181 1.00 97.00 76 THR A O 1
ATOM 595 N N . LEU A 1 77 ? 21.760 -4.971 -19.296 1.00 96.06 77 LEU A N 1
ATOM 596 C CA . LEU A 1 77 ? 22.031 -5.377 -20.675 1.00 96.06 77 LEU A CA 1
ATOM 597 C C . LEU A 1 77 ? 21.891 -4.202 -21.653 1.00 96.06 77 LEU A C 1
ATOM 599 O O . LEU A 1 77 ? 22.780 -3.972 -22.471 1.00 96.06 77 LEU A O 1
ATOM 603 N N . ALA A 1 78 ? 20.806 -3.431 -21.546 1.00 95.12 78 ALA A N 1
ATOM 604 C CA . ALA A 1 78 ? 20.586 -2.245 -22.371 1.00 95.12 78 ALA A CA 1
ATOM 605 C C . ALA A 1 78 ? 21.692 -1.199 -22.171 1.00 95.12 78 ALA A C 1
ATOM 607 O O . ALA A 1 78 ? 22.166 -0.598 -23.138 1.00 95.12 78 ALA A O 1
ATOM 608 N N . MET A 1 79 ? 22.145 -1.018 -20.929 1.00 95.31 79 MET A N 1
ATOM 609 C CA . MET A 1 79 ? 23.239 -0.107 -20.614 1.00 95.31 79 MET A CA 1
ATOM 610 C C . MET A 1 79 ? 24.545 -0.561 -21.277 1.00 95.31 79 MET A C 1
ATOM 612 O O . MET A 1 79 ? 25.196 0.245 -21.934 1.00 95.31 79 MET A O 1
ATOM 616 N N . ILE A 1 80 ? 24.887 -1.851 -21.208 1.00 94.38 80 ILE A N 1
ATOM 617 C CA . ILE A 1 80 ? 26.082 -2.409 -21.865 1.00 94.38 80 ILE A CA 1
ATOM 618 C C . ILE A 1 80 ? 26.049 -2.164 -23.378 1.00 94.38 80 ILE A C 1
ATOM 620 O O . ILE A 1 80 ? 27.019 -1.647 -23.927 1.00 94.38 80 ILE A O 1
ATOM 624 N N . LEU A 1 81 ? 24.929 -2.474 -24.039 1.00 92.56 81 LEU A N 1
ATOM 625 C CA . LEU A 1 81 ? 24.770 -2.269 -25.485 1.00 92.56 81 LEU A CA 1
ATOM 626 C C . LEU A 1 81 ? 24.868 -0.793 -25.890 1.00 92.56 81 LEU A C 1
ATOM 628 O O . LEU A 1 81 ? 25.345 -0.475 -26.976 1.00 92.56 81 LEU A O 1
ATOM 632 N N . THR A 1 82 ? 24.431 0.113 -25.017 1.00 92.88 82 THR A N 1
ATOM 633 C CA . THR A 1 82 ? 24.513 1.557 -25.270 1.00 92.88 82 THR A CA 1
ATOM 634 C C . THR A 1 82 ? 25.959 2.058 -25.212 1.00 92.88 82 THR A C 1
ATOM 636 O O . THR A 1 82 ? 26.328 2.952 -25.969 1.00 92.88 82 THR A O 1
ATOM 639 N N . PHE A 1 83 ? 26.795 1.481 -24.342 1.00 87.12 83 PHE A N 1
ATOM 640 C CA . PHE A 1 83 ? 28.190 1.897 -24.171 1.00 87.12 83 PHE A CA 1
ATOM 641 C C . PHE A 1 83 ? 29.198 1.122 -25.028 1.00 87.12 83 PHE A C 1
ATOM 643 O O . PHE A 1 83 ? 30.369 1.498 -25.037 1.00 87.12 83 PHE A O 1
ATOM 650 N N . THR A 1 84 ? 28.802 0.074 -25.758 1.00 82.94 84 THR A N 1
ATOM 651 C CA . THR A 1 84 ? 29.708 -0.618 -26.688 1.00 82.94 84 THR A CA 1
ATOM 652 C C . THR A 1 84 ? 29.984 0.250 -27.925 1.00 82.94 84 THR A C 1
ATOM 654 O O . THR A 1 84 ? 29.067 0.445 -28.727 1.00 82.94 84 THR A O 1
ATOM 657 N N . PRO A 1 85 ? 31.214 0.778 -28.119 1.00 75.31 85 PRO A N 1
ATOM 658 C CA . PRO A 1 85 ? 31.549 1.547 -29.312 1.00 75.31 85 PRO A CA 1
ATOM 659 C C . PRO A 1 85 ? 31.409 0.655 -30.548 1.00 75.31 85 PRO A C 1
ATOM 661 O O . PRO A 1 85 ? 31.942 -0.455 -30.592 1.00 75.31 85 PRO A O 1
ATOM 664 N N . GLY A 1 86 ? 30.655 1.136 -31.539 1.00 75.25 86 GLY A N 1
ATOM 665 C CA . GLY A 1 86 ? 30.452 0.420 -32.794 1.00 75.25 86 GLY A CA 1
ATOM 666 C C . GLY A 1 86 ? 31.776 0.167 -33.527 1.00 75.25 86 GLY A C 1
ATOM 667 O O . GLY A 1 86 ? 32.731 0.928 -33.341 1.00 75.25 86 GLY A O 1
ATOM 668 N N . PRO A 1 87 ? 31.853 -0.887 -34.361 1.00 76.31 87 PRO A N 1
ATOM 669 C CA . PRO A 1 87 ? 33.048 -1.177 -35.142 1.00 76.31 87 PRO A CA 1
ATOM 670 C C . PRO A 1 87 ? 33.407 0.046 -35.990 1.00 76.31 87 PRO A C 1
ATOM 672 O O . PRO A 1 87 ? 32.605 0.511 -36.802 1.00 76.31 87 PRO A O 1
ATOM 675 N N . SER A 1 88 ? 34.608 0.585 -35.780 1.00 71.75 88 SER A N 1
ATOM 676 C CA . SER A 1 88 ? 35.145 1.653 -36.612 1.00 71.75 88 SER A CA 1
ATOM 677 C C . SER A 1 88 ? 35.328 1.102 -38.020 1.00 71.75 88 SER A C 1
ATOM 679 O O . SER A 1 88 ? 36.188 0.260 -38.272 1.00 71.75 88 SER A O 1
ATOM 681 N N . ILE A 1 89 ? 34.485 1.553 -38.949 1.00 77.38 89 ILE A N 1
ATOM 682 C CA . ILE A 1 89 ? 34.691 1.277 -40.367 1.00 77.38 89 ILE A CA 1
ATOM 683 C C . ILE A 1 89 ? 36.025 1.940 -40.734 1.00 77.38 89 ILE A C 1
ATOM 685 O O . ILE A 1 89 ? 36.153 3.154 -40.553 1.00 77.38 89 ILE A O 1
ATOM 689 N N . PRO A 1 90 ? 37.039 1.191 -41.205 1.00 72.00 90 PRO A N 1
ATOM 690 C CA . PRO A 1 90 ? 38.261 1.809 -41.682 1.00 72.00 90 PRO A CA 1
ATOM 691 C C . PRO A 1 90 ? 37.905 2.668 -42.897 1.00 72.00 90 PRO A C 1
ATOM 693 O O . PRO A 1 90 ? 37.525 2.148 -43.946 1.00 72.00 90 PRO A O 1
ATOM 696 N N . THR A 1 91 ? 38.012 3.990 -42.749 1.00 69.88 91 THR A N 1
ATOM 697 C CA . THR A 1 91 ? 37.906 4.959 -43.846 1.00 69.88 91 THR A CA 1
ATOM 698 C C . THR A 1 91 ? 39.118 4.790 -44.761 1.00 69.88 91 THR A C 1
ATOM 700 O O . THR A 1 91 ? 40.087 5.543 -44.713 1.00 69.88 91 THR A O 1
ATOM 703 N N . GLY A 1 92 ? 39.096 3.735 -45.570 1.00 68.94 92 GLY A N 1
ATOM 704 C CA . GLY A 1 92 ? 40.032 3.510 -46.655 1.00 68.94 92 GLY A CA 1
ATOM 705 C C . GLY A 1 92 ? 39.630 4.351 -47.858 1.00 68.94 92 GLY A C 1
ATOM 706 O O . GLY A 1 92 ? 38.953 3.860 -48.750 1.00 68.94 92 GLY A O 1
ATOM 707 N N . ALA A 1 93 ? 40.046 5.612 -47.877 1.00 63.94 93 ALA A N 1
ATOM 708 C CA . ALA A 1 93 ? 40.193 6.385 -49.105 1.00 63.94 93 ALA A CA 1
ATOM 709 C C . ALA A 1 93 ? 41.248 7.466 -48.858 1.00 63.94 93 ALA A C 1
ATOM 711 O O . ALA A 1 93 ? 40.938 8.629 -48.608 1.00 63.94 93 ALA A O 1
ATOM 712 N N . ALA A 1 94 ? 42.521 7.063 -48.887 1.00 66.06 94 ALA A N 1
ATOM 713 C CA . ALA A 1 94 ? 43.584 8.026 -49.129 1.00 66.06 94 ALA A CA 1
ATOM 714 C C . ALA A 1 94 ? 43.282 8.696 -50.482 1.00 66.06 94 ALA A C 1
ATOM 716 O O . ALA A 1 94 ? 43.048 7.970 -51.454 1.00 66.06 94 ALA A O 1
ATOM 717 N N . PRO A 1 95 ? 43.260 10.036 -50.590 1.00 62.41 95 PRO A N 1
ATOM 718 C CA . PRO A 1 95 ? 43.271 10.656 -51.900 1.00 62.41 95 PRO A CA 1
ATOM 719 C C . PRO A 1 95 ? 44.574 10.220 -52.567 1.00 62.41 95 PRO A C 1
ATOM 721 O O . PRO A 1 95 ? 45.666 10.556 -52.107 1.00 62.41 95 PRO A O 1
ATOM 724 N N . THR A 1 96 ? 44.469 9.413 -53.620 1.00 62.53 96 THR A N 1
ATOM 725 C CA . THR A 1 96 ? 45.572 9.193 -54.547 1.00 62.53 96 THR A CA 1
ATOM 726 C C . THR A 1 96 ? 45.912 10.559 -55.130 1.00 62.53 96 THR A C 1
ATOM 728 O O . THR A 1 96 ? 45.277 11.018 -56.075 1.00 62.53 96 THR A O 1
ATOM 731 N N . THR A 1 97 ? 46.877 11.243 -54.517 1.00 63.88 97 THR A N 1
ATOM 732 C CA . THR A 1 97 ? 47.559 12.389 -55.107 1.00 63.88 97 THR A CA 1
ATOM 733 C C . THR A 1 97 ? 48.205 11.877 -56.382 1.00 63.88 97 THR A C 1
ATOM 735 O O . THR A 1 97 ? 49.233 11.202 -56.352 1.00 63.88 97 THR A O 1
ATOM 738 N N . ILE A 1 98 ? 47.538 12.127 -57.504 1.00 63.12 98 ILE A N 1
ATOM 739 C CA . ILE A 1 98 ? 48.054 11.844 -58.834 1.00 63.12 98 ILE A CA 1
ATOM 740 C C . ILE A 1 98 ? 49.270 12.759 -58.997 1.00 63.12 98 ILE A C 1
ATOM 742 O O . ILE A 1 98 ? 49.132 13.981 -59.048 1.00 63.12 98 ILE A O 1
ATOM 746 N N . ALA A 1 99 ? 50.469 12.177 -58.973 1.00 63.56 99 ALA A N 1
ATOM 747 C CA . ALA A 1 99 ? 51.704 12.901 -59.241 1.00 63.56 99 ALA A CA 1
ATOM 748 C C . ALA A 1 99 ? 51.627 13.537 -60.644 1.00 63.56 99 ALA A C 1
ATOM 750 O O . ALA A 1 99 ? 51.108 12.890 -61.560 1.00 63.56 99 ALA A O 1
ATOM 751 N N . PRO A 1 100 ? 52.122 14.772 -60.846 1.00 57.81 100 PRO A N 1
ATOM 752 C CA . PRO A 1 100 ? 52.167 15.359 -62.175 1.00 57.81 100 PRO A CA 1
ATOM 753 C C . PRO A 1 100 ? 53.073 14.504 -63.068 1.00 57.81 100 PRO A C 1
ATOM 755 O O . PRO A 1 100 ? 54.274 14.372 -62.823 1.00 57.81 100 PRO A O 1
ATOM 758 N N . VAL A 1 101 ? 52.460 13.903 -64.090 1.00 64.94 101 VAL A N 1
ATOM 759 C CA . VAL A 1 101 ? 53.139 13.262 -65.216 1.00 64.94 101 VAL A CA 1
ATOM 760 C C . VAL A 1 101 ? 54.139 14.262 -65.785 1.00 64.94 101 VAL A C 1
ATOM 762 O O . VAL A 1 101 ? 53.775 15.358 -66.205 1.00 64.94 101 VAL A O 1
ATOM 765 N N . SER A 1 102 ? 55.415 13.891 -65.741 1.00 60.59 102 SER A N 1
ATOM 766 C CA . SER A 1 102 ? 56.491 14.624 -66.389 1.00 60.59 102 SER A CA 1
ATOM 767 C C . SER A 1 102 ? 56.253 14.602 -67.898 1.00 60.59 102 SER A C 1
ATOM 769 O O . SER A 1 102 ? 56.336 13.544 -68.520 1.00 60.59 102 SER A O 1
ATOM 771 N N . GLU A 1 103 ? 55.950 15.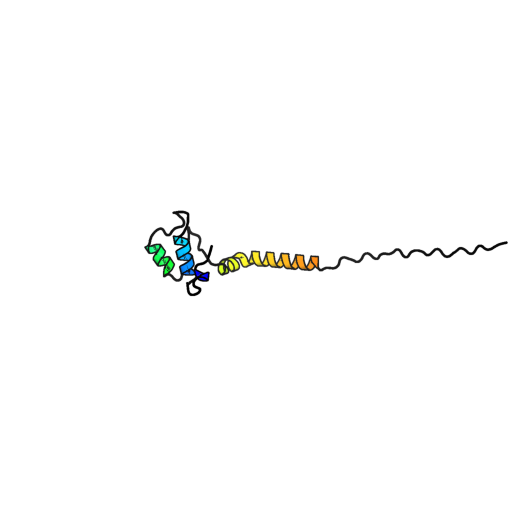759 -68.484 1.00 59.34 103 GLU A N 1
ATOM 772 C CA . GLU A 1 103 ? 55.931 15.925 -69.934 1.00 59.34 103 GLU A CA 1
ATOM 773 C C . GLU A 1 103 ? 57.377 16.057 -70.423 1.00 59.34 103 GLU A C 1
ATOM 775 O O . GLU A 1 103 ? 58.031 17.094 -70.332 1.00 59.34 103 GLU A O 1
ATOM 780 N N . VAL A 1 104 ? 57.897 14.905 -70.833 1.00 64.50 104 VAL A N 1
ATOM 781 C CA . VAL A 1 104 ? 59.125 14.715 -71.598 1.00 64.50 104 VAL A CA 1
ATOM 782 C C . VAL A 1 104 ? 58.838 15.049 -73.069 1.00 64.50 104 VAL A C 1
ATOM 784 O O . VAL A 1 104 ? 57.808 14.631 -73.599 1.00 64.50 104 VAL A O 1
ATOM 787 N N . THR A 1 105 ? 59.825 15.660 -73.745 1.00 56.69 105 THR A N 1
ATOM 788 C CA . THR A 1 105 ? 59.939 15.955 -75.203 1.00 56.69 105 THR A CA 1
ATOM 789 C C . THR A 1 105 ? 59.157 17.195 -75.679 1.00 56.69 105 THR A C 1
ATOM 791 O O . THR A 1 105 ? 57.969 17.294 -75.428 1.00 56.69 105 THR A O 1
ATOM 794 N N . ARG A 1 106 ? 59.721 18.171 -76.404 1.00 46.59 106 ARG A N 1
ATOM 795 C CA . ARG A 1 106 ? 60.763 18.135 -77.442 1.00 46.59 106 ARG A CA 1
ATOM 796 C C . ARG A 1 106 ? 61.314 19.539 -77.703 1.00 46.59 106 ARG A C 1
ATOM 798 O O . ARG A 1 106 ? 60.511 20.491 -77.615 1.00 46.59 106 ARG A O 1
#

pLDDT: mean 78.68, std 12.78, range [46.59, 97.56]

Foldseek 3Di:
DCQPCNVPVPDDPQQSVLVVQCVDPDPQSHPPDPVLSVCSNPPPDFDQGPNDRCDPPVVVCVVCVVVVVVVVVVVVVVVVVVPPDPPPDPPPDDPPPPPPDDDDDD

Mean predicted aligned error: 16.67 Å

Sequence (106 aa):
QISIREINADVSPQTEQAILHAMGLHPGDRPDSVKQFEHELLAHGPIVINGRTVNGWRAAVWRNRVLLALITALLTLAMILTFTPGPSIPTGAAPTTIAPVSEVTR

Secondary structure (DSSP, 8-state):
---HHHH-TTS-HHHHHHHHHHT-SSGGGS-SSHHHHHHHHH-SS--EETTEE---HHHHHHHTHHHHHHHHHHHHHHHHHHHSPPP-------------------